Protein AF-A0A2D7HBZ1-F1 (afdb_monomer_lite)

Structure (mmCIF, N/CA/C/O backbone):
data_AF-A0A2D7HBZ1-F1
#
_entry.id   AF-A0A2D7HBZ1-F1
#
loop_
_atom_site.group_PDB
_atom_site.id
_atom_site.type_symbol
_atom_site.label_atom_id
_atom_site.label_alt_id
_atom_site.label_comp_id
_atom_site.label_asym_id
_atom_site.label_entity_id
_atom_site.label_seq_id
_atom_site.pdbx_PDB_ins_code
_atom_site.Cartn_x
_atom_site.Cartn_y
_atom_site.Cartn_z
_atom_site.occupancy
_atom_site.B_iso_or_equiv
_atom_site.auth_seq_id
_atom_site.auth_comp_id
_atom_site.auth_asym_id
_atom_site.auth_atom_id
_atom_site.pdbx_PDB_model_num
ATOM 1 N N . MET A 1 1 ? 2.570 6.530 -24.889 1.00 60.84 1 MET A N 1
ATOM 2 C CA . MET A 1 1 ? 2.732 5.939 -23.545 1.00 60.84 1 MET A CA 1
ATOM 3 C C . MET A 1 1 ? 3.989 5.100 -23.548 1.00 60.84 1 MET A C 1
ATOM 5 O O . MET A 1 1 ? 4.287 4.499 -24.576 1.00 60.84 1 MET A O 1
ATOM 9 N N . THR A 1 2 ? 4.760 5.113 -22.461 1.00 77.81 2 THR A N 1
ATOM 10 C CA . THR A 1 2 ? 5.917 4.216 -22.346 1.00 77.81 2 THR A CA 1
ATOM 11 C C . THR A 1 2 ? 5.429 2.810 -21.973 1.00 77.81 2 THR A C 1
ATOM 13 O O . THR A 1 2 ? 4.459 2.694 -21.223 1.00 77.81 2 THR A O 1
ATOM 16 N N . PRO A 1 3 ? 6.077 1.733 -22.452 1.00 76.00 3 PRO A N 1
ATOM 17 C CA . PRO A 1 3 ? 5.713 0.357 -22.082 1.00 76.00 3 PRO A CA 1
ATOM 18 C C . PRO A 1 3 ? 5.761 0.126 -20.565 1.00 76.00 3 PRO A C 1
ATOM 20 O O . PRO A 1 3 ? 4.992 -0.661 -20.023 1.00 76.00 3 PRO A O 1
ATOM 23 N N . LEU A 1 4 ? 6.615 0.882 -19.869 1.00 78.62 4 LEU A N 1
ATOM 24 C CA . LEU A 1 4 ? 6.662 0.925 -18.414 1.00 78.62 4 LEU A CA 1
ATOM 25 C C . LEU A 1 4 ? 5.310 1.330 -17.814 1.00 78.62 4 LEU A C 1
ATOM 27 O O . LEU A 1 4 ? 4.838 0.667 -16.899 1.00 78.62 4 LEU A O 1
ATOM 31 N N . GLN A 1 5 ? 4.653 2.372 -18.333 1.00 84.75 5 GLN A N 1
ATOM 32 C CA . GLN A 1 5 ? 3.350 2.821 -17.825 1.00 84.75 5 GLN A CA 1
ATOM 33 C C . GLN A 1 5 ? 2.251 1.778 -18.048 1.00 84.75 5 GLN A C 1
ATOM 35 O O . GLN A 1 5 ? 1.425 1.571 -17.163 1.00 84.75 5 GLN A O 1
ATOM 40 N N . GLU A 1 6 ? 2.258 1.101 -19.196 1.00 86.56 6 GLU A N 1
ATOM 41 C CA . GLU A 1 6 ? 1.248 0.093 -19.545 1.00 86.56 6 GLU A CA 1
ATOM 42 C C . GLU A 1 6 ? 1.254 -1.108 -18.590 1.00 86.56 6 GLU A C 1
ATOM 44 O O . GLU A 1 6 ? 0.203 -1.691 -18.340 1.00 86.56 6 GLU A O 1
ATOM 49 N N . ILE A 1 7 ? 2.410 -1.448 -18.012 1.00 86.44 7 ILE A N 1
ATOM 50 C CA . ILE A 1 7 ? 2.565 -2.575 -17.079 1.00 86.44 7 ILE A CA 1
ATOM 51 C C . ILE A 1 7 ? 2.506 -2.112 -15.619 1.00 86.44 7 ILE A C 1
ATOM 53 O O . ILE A 1 7 ? 1.896 -2.767 -14.766 1.00 86.44 7 ILE A O 1
ATOM 57 N N . PHE A 1 8 ? 3.117 -0.966 -15.322 1.00 87.56 8 PHE A N 1
ATOM 58 C CA . PHE A 1 8 ? 3.198 -0.426 -13.971 1.00 87.56 8 PHE A CA 1
ATOM 59 C C . PHE A 1 8 ? 1.827 -0.005 -13.441 1.00 87.56 8 PHE A C 1
ATOM 61 O O . PHE A 1 8 ? 1.461 -0.384 -12.330 1.00 87.56 8 PHE A O 1
ATOM 68 N N . ILE A 1 9 ? 1.048 0.742 -14.234 1.00 89.44 9 ILE A N 1
ATOM 69 C CA . ILE A 1 9 ? -0.256 1.275 -13.815 1.00 89.44 9 ILE A CA 1
ATOM 70 C C . ILE A 1 9 ? -1.215 0.160 -13.368 1.00 89.44 9 ILE A C 1
ATOM 72 O O . ILE A 1 9 ? -1.702 0.244 -12.241 1.00 89.44 9 ILE A O 1
ATOM 76 N N . PRO A 1 10 ? -1.487 -0.898 -14.159 1.00 91.56 10 PRO A N 1
ATOM 77 C CA . PRO A 1 10 ? -2.409 -1.945 -13.724 1.00 91.56 10 PRO A CA 1
ATOM 78 C C . PRO A 1 10 ? -1.886 -2.712 -12.504 1.00 91.56 10 PRO A C 1
ATOM 80 O O . PRO A 1 10 ? -2.663 -2.988 -11.591 1.00 91.56 10 PRO A O 1
ATOM 83 N N . SER A 1 11 ? -0.580 -2.990 -12.437 1.00 90.06 11 SER A N 1
ATOM 84 C CA . SER A 1 11 ? 0.038 -3.668 -11.287 1.00 90.06 11 SER A CA 1
ATOM 85 C C . SER A 1 11 ? -0.116 -2.852 -10.001 1.00 90.06 11 SER A C 1
ATOM 87 O O . SER A 1 11 ? -0.534 -3.378 -8.966 1.00 90.06 11 SER A O 1
ATOM 89 N N . PHE A 1 12 ? 0.143 -1.545 -10.083 1.00 89.50 12 PHE A N 1
ATOM 90 C CA . PHE A 1 12 ? -0.029 -0.619 -8.972 1.00 89.50 12 PHE A CA 1
ATOM 91 C C . PHE A 1 12 ? -1.501 -0.447 -8.587 1.00 89.50 12 PHE A C 1
ATOM 93 O O . PHE A 1 12 ? -1.821 -0.426 -7.402 1.00 89.50 12 PHE A O 1
ATOM 100 N N . CYS A 1 13 ? -2.421 -0.377 -9.552 1.00 92.44 13 CYS A N 1
ATOM 101 C CA . CYS A 1 13 ? -3.854 -0.286 -9.275 1.00 92.44 13 CYS A CA 1
ATOM 102 C C . CYS A 1 13 ? -4.374 -1.524 -8.535 1.00 92.44 13 CYS A C 1
ATOM 104 O O . CYS A 1 13 ? -5.095 -1.382 -7.548 1.00 92.44 13 CYS A O 1
ATOM 106 N N . VAL A 1 14 ? -3.994 -2.728 -8.972 1.00 93.81 14 VAL A N 1
ATOM 107 C CA . VAL A 1 14 ? -4.400 -3.979 -8.312 1.00 93.81 14 VAL A CA 1
ATOM 108 C C . VAL A 1 14 ? -3.793 -4.064 -6.912 1.00 93.81 14 VAL A C 1
ATOM 110 O O . VAL A 1 14 ? -4.516 -4.290 -5.941 1.00 93.81 14 VAL A O 1
ATOM 113 N N . GLY A 1 15 ? -2.487 -3.815 -6.785 1.00 92.88 15 GLY A N 1
ATOM 114 C CA . GLY A 1 15 ? -1.794 -3.819 -5.498 1.00 92.88 15 GLY A CA 1
ATOM 115 C C . GLY A 1 15 ? -2.331 -2.779 -4.517 1.00 92.88 15 GLY A C 1
ATOM 116 O O . GLY A 1 15 ? -2.588 -3.085 -3.352 1.00 92.88 15 GLY A O 1
ATOM 117 N N . GLY A 1 16 ? -2.581 -1.566 -5.008 1.00 92.69 16 GLY A N 1
ATOM 118 C CA . GLY A 1 16 ? -3.188 -0.473 -4.259 1.00 92.69 16 GLY A CA 1
ATOM 119 C C . GLY A 1 16 ? -4.607 -0.801 -3.803 1.00 92.69 16 GLY A C 1
ATOM 120 O O . GLY A 1 16 ? -4.951 -0.533 -2.656 1.00 92.69 16 GLY A O 1
ATOM 121 N N . LEU A 1 17 ? -5.422 -1.448 -4.638 1.00 95.12 17 LEU A N 1
ATOM 122 C CA . LEU A 1 17 ? -6.777 -1.849 -4.256 1.00 95.12 17 LEU A CA 1
ATOM 123 C C . LEU A 1 17 ? -6.756 -2.910 -3.148 1.00 95.12 17 LEU A C 1
ATOM 125 O O . LEU A 1 17 ? -7.460 -2.766 -2.148 1.00 95.12 17 LEU A O 1
ATOM 129 N N . VAL A 1 18 ? -5.902 -3.930 -3.271 1.00 94.56 18 VAL A N 1
ATOM 130 C CA . VAL A 1 18 ? -5.723 -4.959 -2.229 1.00 94.56 18 VAL A CA 1
ATOM 131 C C . VAL A 1 18 ? -5.220 -4.333 -0.924 1.00 94.56 18 VAL A C 1
ATOM 133 O O . VAL A 1 18 ? -5.770 -4.594 0.149 1.00 94.56 18 VAL A O 1
ATOM 136 N N . SER A 1 19 ? -4.218 -3.455 -1.015 1.00 94.38 19 SER A N 1
ATOM 137 C CA . SER A 1 19 ? -3.661 -2.720 0.123 1.00 94.38 19 SER A CA 1
ATOM 138 C C . SER A 1 19 ? -4.713 -1.845 0.816 1.00 94.38 19 SER A C 1
ATOM 140 O O . SER A 1 19 ? -4.821 -1.880 2.047 1.00 94.38 19 SER A O 1
ATOM 142 N N . ALA A 1 20 ? -5.537 -1.125 0.048 1.00 93.50 20 ALA A N 1
ATOM 143 C CA . ALA A 1 20 ? -6.608 -0.278 0.565 1.00 93.50 20 ALA A CA 1
ATOM 144 C C . ALA A 1 20 ? -7.670 -1.100 1.305 1.00 93.50 20 ALA A C 1
ATOM 146 O O . ALA A 1 20 ? -8.072 -0.730 2.408 1.00 93.50 20 ALA A O 1
ATOM 147 N N . VAL A 1 21 ? -8.085 -2.244 0.748 1.00 94.94 21 VAL A N 1
ATOM 148 C CA . VAL A 1 21 ? -9.045 -3.151 1.397 1.00 94.94 21 VAL A CA 1
ATOM 149 C C . VAL A 1 21 ? -8.484 -3.677 2.722 1.00 94.94 21 VAL A C 1
ATOM 151 O O . VAL A 1 21 ? -9.180 -3.631 3.738 1.00 94.94 21 VAL A O 1
ATOM 154 N N . MET A 1 22 ? -7.219 -4.107 2.752 1.00 92.12 22 MET A N 1
ATOM 155 C CA . MET A 1 22 ? -6.568 -4.564 3.987 1.00 92.12 22 MET A CA 1
ATOM 156 C C . MET A 1 22 ? -6.477 -3.463 5.051 1.00 92.12 22 MET A C 1
ATOM 158 O O . MET A 1 22 ? -6.857 -3.694 6.201 1.00 92.12 22 MET A O 1
ATOM 162 N N . ALA A 1 23 ? -6.029 -2.260 4.676 1.00 92.31 23 ALA A N 1
ATOM 163 C CA . ALA A 1 23 ? -5.943 -1.118 5.588 1.00 92.31 23 ALA A CA 1
ATOM 164 C C . ALA A 1 23 ? -7.324 -0.711 6.124 1.00 92.31 23 ALA A C 1
ATOM 166 O O . ALA A 1 23 ? -7.477 -0.402 7.309 1.00 92.31 23 ALA A O 1
ATOM 167 N N . PHE A 1 24 ? -8.345 -0.766 5.268 1.00 92.44 24 PHE A N 1
ATOM 168 C CA . PHE A 1 24 ? -9.716 -0.435 5.631 1.00 92.44 24 PHE A CA 1
ATOM 169 C C . PHE A 1 24 ? -10.320 -1.438 6.621 1.00 92.44 24 PHE A C 1
ATOM 171 O O . PHE A 1 24 ? -10.973 -1.038 7.586 1.00 92.44 24 PHE A O 1
ATOM 178 N N . ILE A 1 25 ? -10.086 -2.739 6.416 1.00 91.44 25 ILE A N 1
ATOM 179 C CA . ILE A 1 25 ? -10.488 -3.783 7.371 1.00 91.44 25 ILE A CA 1
ATOM 180 C C . ILE A 1 25 ? -9.744 -3.582 8.697 1.00 91.44 25 ILE A C 1
ATOM 182 O O . ILE A 1 25 ? -10.366 -3.623 9.762 1.00 91.44 25 ILE A O 1
ATOM 186 N N . GLY A 1 26 ? -8.443 -3.278 8.635 1.00 89.56 26 GLY A N 1
ATOM 187 C CA . GLY A 1 26 ? -7.599 -3.020 9.800 1.00 89.56 26 GLY A CA 1
ATOM 188 C C . GLY A 1 26 ? -8.160 -1.948 10.731 1.00 89.56 26 GLY A C 1
ATOM 189 O O . GLY A 1 26 ? -8.254 -2.184 11.933 1.00 89.56 26 GLY A O 1
ATOM 190 N N . GLY A 1 27 ? -8.616 -0.805 10.212 1.00 88.75 27 GLY A N 1
ATOM 191 C CA . GLY A 1 27 ? -9.158 0.255 11.075 1.00 88.75 27 GLY A CA 1
ATOM 192 C C . GLY A 1 27 ? -10.567 -0.015 11.617 1.00 88.75 27 GLY A C 1
ATOM 193 O O . GLY A 1 27 ? -11.064 0.738 12.463 1.00 88.75 27 GLY A O 1
ATOM 194 N N . ARG A 1 28 ? -11.224 -1.105 11.191 1.00 86.25 28 ARG A N 1
ATOM 195 C CA . ARG A 1 28 ? -12.511 -1.549 11.751 1.00 86.25 28 ARG A CA 1
ATOM 196 C C . ARG A 1 28 ? -12.368 -2.537 12.901 1.00 86.25 28 ARG A C 1
ATOM 198 O O . ARG A 1 28 ? -13.261 -2.550 13.757 1.00 86.25 28 ARG A O 1
ATOM 205 N N . LEU A 1 29 ? -11.274 -3.292 12.972 1.00 87.88 29 LEU A N 1
ATOM 206 C CA . LEU A 1 29 ? -11.045 -4.263 14.043 1.00 87.88 29 LEU A CA 1
ATOM 207 C C . LEU A 1 29 ? -10.976 -3.599 15.433 1.00 87.88 29 LEU A C 1
ATOM 209 O O . LEU A 1 29 ? -10.732 -2.396 15.571 1.00 87.88 29 LEU A O 1
ATOM 213 N N . SER A 1 30 ? -11.304 -4.380 16.465 1.00 81.25 30 SER A N 1
ATOM 214 C CA . SER A 1 30 ? -11.130 -4.012 17.876 1.00 81.25 30 SER A CA 1
ATOM 215 C C . SER A 1 30 ? -9.747 -4.472 18.352 1.00 81.25 30 SER A C 1
ATOM 217 O O . SER A 1 30 ? -9.235 -5.482 17.870 1.00 81.25 30 SER A O 1
ATOM 219 N N . GLY A 1 31 ? -9.132 -3.729 19.272 1.00 86.62 31 GLY A N 1
ATOM 220 C CA . GLY A 1 31 ? -7.769 -3.979 19.757 1.00 86.62 31 GLY A CA 1
ATOM 221 C C . GLY A 1 31 ? -6.670 -3.235 18.986 1.00 86.62 31 GLY A C 1
ATOM 222 O O . GLY A 1 31 ? -6.945 -2.499 18.045 1.00 86.62 31 GLY A O 1
ATOM 223 N N . ILE A 1 32 ? -5.415 -3.398 19.423 1.00 85.75 32 ILE A N 1
ATOM 224 C CA . ILE A 1 32 ? -4.236 -2.709 18.853 1.00 85.75 32 ILE A CA 1
ATOM 225 C C . ILE A 1 32 ? -3.444 -3.639 17.923 1.00 85.75 32 ILE A C 1
ATOM 227 O O . ILE A 1 32 ? -3.041 -3.232 16.836 1.00 85.75 32 ILE A O 1
ATOM 231 N N . THR A 1 33 ? -3.266 -4.905 18.311 1.00 90.94 33 THR A N 1
ATOM 232 C CA . THR A 1 33 ? -2.390 -5.858 17.611 1.00 90.94 33 THR A CA 1
ATOM 233 C C . THR A 1 33 ? -2.876 -6.200 16.200 1.00 90.94 33 THR A C 1
ATOM 235 O O . THR A 1 33 ? -2.095 -6.151 15.255 1.00 90.94 33 THR A O 1
ATOM 238 N N . GLY A 1 34 ? -4.167 -6.504 16.029 1.00 90.62 34 GLY A N 1
ATOM 239 C CA . GLY A 1 34 ? -4.745 -6.853 14.723 1.00 90.62 34 GLY A CA 1
ATOM 240 C C . GLY A 1 34 ? -4.645 -5.721 13.688 1.00 90.62 34 GLY A C 1
ATOM 241 O O . GLY A 1 34 ? -4.098 -5.943 12.606 1.00 90.62 34 GLY A O 1
ATOM 242 N N . PRO A 1 35 ? -5.108 -4.498 14.014 1.00 90.75 35 PRO A N 1
ATOM 243 C CA . PRO A 1 35 ? -4.945 -3.324 13.157 1.00 90.75 35 PRO A CA 1
ATOM 244 C C . PRO A 1 35 ? -3.492 -3.046 12.762 1.00 90.75 35 PRO A C 1
ATOM 246 O O . PRO A 1 35 ? -3.229 -2.730 11.605 1.00 90.75 35 PRO A O 1
ATOM 249 N N . LEU A 1 36 ? -2.551 -3.200 13.700 1.00 92.06 36 LEU A N 1
ATOM 250 C CA . LEU A 1 36 ? -1.133 -2.934 13.465 1.00 92.06 36 LEU A CA 1
ATOM 251 C C . LEU A 1 36 ? -0.510 -3.939 12.484 1.00 92.06 36 LEU A C 1
ATOM 253 O O . LEU A 1 36 ? 0.191 -3.533 11.559 1.00 92.06 36 LEU A O 1
ATOM 257 N N . ILE A 1 37 ? -0.825 -5.232 12.626 1.00 94.31 37 ILE A N 1
ATOM 258 C CA . ILE A 1 37 ? -0.376 -6.274 11.688 1.00 94.31 37 ILE A CA 1
ATOM 259 C C . ILE A 1 37 ? -0.947 -6.019 10.289 1.00 94.31 37 ILE A C 1
ATOM 261 O O . ILE A 1 37 ? -0.214 -6.085 9.305 1.00 94.31 37 ILE A O 1
ATOM 265 N N . LEU A 1 38 ? -2.238 -5.687 10.184 1.00 92.19 38 LEU A N 1
ATOM 266 C CA . LEU A 1 38 ? -2.872 -5.398 8.893 1.00 92.19 38 LEU A CA 1
ATOM 267 C C . LEU A 1 38 ? -2.304 -4.146 8.223 1.00 92.19 38 LEU A C 1
ATOM 269 O O . LEU A 1 38 ? -2.166 -4.131 7.003 1.00 92.19 38 LEU A O 1
ATOM 273 N N . LEU A 1 39 ? -1.950 -3.119 8.996 1.00 92.62 39 LEU A N 1
ATOM 274 C CA . LEU A 1 39 ? -1.325 -1.903 8.476 1.00 92.62 39 LEU A CA 1
ATOM 275 C C . LEU A 1 39 ? 0.078 -2.194 7.930 1.00 92.62 39 LEU A C 1
ATOM 277 O O . LEU A 1 39 ? 0.418 -1.744 6.833 1.00 92.62 39 LEU A O 1
ATOM 281 N N . PHE A 1 40 ? 0.861 -3.005 8.645 1.00 93.75 40 PHE A N 1
ATOM 282 C CA . PHE A 1 40 ? 2.176 -3.442 8.180 1.00 93.75 40 PHE A CA 1
ATOM 283 C C . PHE A 1 40 ? 2.072 -4.299 6.910 1.00 93.75 40 PHE A C 1
ATOM 285 O O . PHE A 1 40 ? 2.744 -4.017 5.920 1.00 93.75 40 PHE A O 1
ATOM 292 N N . MET A 1 41 ? 1.165 -5.280 6.891 1.00 93.88 41 MET A N 1
ATOM 293 C CA . MET A 1 41 ? 0.911 -6.120 5.713 1.00 93.88 41 MET A CA 1
ATOM 294 C C . MET A 1 41 ? 0.418 -5.301 4.515 1.00 93.88 41 MET A C 1
ATOM 296 O O . MET A 1 41 ? 0.891 -5.494 3.401 1.00 93.88 41 MET A O 1
ATOM 300 N N . SER A 1 42 ? -0.484 -4.344 4.736 1.00 93.31 42 SER A N 1
ATOM 301 C CA . SER A 1 42 ? -0.985 -3.436 3.698 1.00 93.31 42 SER A CA 1
ATOM 302 C C . SER A 1 42 ? 0.134 -2.574 3.100 1.00 93.31 42 SER A C 1
ATOM 304 O O . SER A 1 42 ? 0.210 -2.432 1.875 1.00 93.31 42 SER A O 1
ATOM 306 N N . THR A 1 43 ? 1.027 -2.055 3.949 1.00 93.50 43 THR A N 1
ATOM 307 C CA . THR A 1 43 ? 2.214 -1.293 3.530 1.00 93.50 43 THR A CA 1
ATOM 308 C C . THR A 1 43 ? 3.156 -2.169 2.710 1.00 93.50 43 THR A C 1
ATOM 310 O O . THR A 1 43 ? 3.616 -1.753 1.649 1.00 93.50 43 THR A O 1
ATOM 313 N N . PHE A 1 44 ? 3.390 -3.403 3.161 1.00 93.69 44 PHE A N 1
ATOM 314 C CA . PHE A 1 44 ? 4.249 -4.367 2.482 1.00 93.69 44 PHE A CA 1
ATOM 315 C C . PHE A 1 44 ? 3.698 -4.778 1.111 1.00 93.69 44 PHE A C 1
ATOM 317 O O . PHE A 1 44 ? 4.440 -4.784 0.137 1.00 93.69 44 PHE A O 1
ATOM 324 N N . VAL A 1 45 ? 2.393 -5.049 1.000 1.00 93.62 45 VAL A N 1
ATOM 325 C CA . VAL A 1 45 ? 1.734 -5.366 -0.281 1.00 93.62 45 VAL A CA 1
ATOM 326 C C . VAL A 1 45 ? 1.822 -4.188 -1.253 1.00 93.62 45 VAL A C 1
ATOM 328 O O . VAL A 1 45 ? 2.130 -4.382 -2.430 1.00 93.62 45 VAL A O 1
ATOM 331 N N . CYS A 1 46 ? 1.589 -2.961 -0.775 1.00 92.25 46 CYS A N 1
ATOM 332 C CA . CYS A 1 46 ? 1.705 -1.764 -1.609 1.00 92.25 46 CYS A CA 1
ATOM 333 C C . CYS A 1 46 ? 3.148 -1.552 -2.084 1.00 92.25 46 CYS A C 1
ATOM 335 O O . CYS A 1 46 ? 3.374 -1.331 -3.268 1.00 92.25 46 CYS A O 1
ATOM 337 N N . TRP A 1 47 ? 4.125 -1.699 -1.189 1.00 93.38 47 TRP A N 1
ATOM 338 C CA . TRP A 1 47 ? 5.546 -1.617 -1.525 1.00 93.38 47 TRP A CA 1
ATOM 339 C C . TRP A 1 47 ? 5.967 -2.686 -2.542 1.00 93.38 47 TRP A C 1
ATOM 341 O O . TRP A 1 47 ? 6.582 -2.363 -3.555 1.00 93.38 47 TRP A O 1
ATOM 351 N N . LEU A 1 48 ? 5.586 -3.945 -2.313 1.00 91.62 48 LEU A N 1
ATOM 352 C CA . LEU A 1 48 ? 5.966 -5.081 -3.153 1.00 91.62 48 LEU A CA 1
ATOM 353 C C . LEU A 1 48 ? 5.371 -4.971 -4.561 1.00 91.62 48 LEU A C 1
ATOM 355 O O . LEU A 1 48 ? 6.039 -5.279 -5.540 1.00 91.62 48 LEU A O 1
ATOM 359 N N . THR A 1 49 ? 4.138 -4.481 -4.680 1.00 92.00 49 THR A N 1
ATOM 360 C CA . THR A 1 49 ? 3.497 -4.243 -5.985 1.00 92.00 49 THR A CA 1
ATOM 361 C C . THR A 1 49 ? 4.098 -3.045 -6.722 1.00 92.00 49 THR A C 1
ATOM 363 O O . THR A 1 49 ? 4.248 -3.109 -7.941 1.00 92.00 49 THR A O 1
ATOM 366 N N . LEU A 1 50 ? 4.519 -1.997 -6.002 1.00 89.88 50 LEU A N 1
ATOM 367 C CA . LEU A 1 50 ? 5.306 -0.882 -6.546 1.00 89.88 50 LEU A CA 1
ATOM 368 C C . LEU A 1 50 ? 6.643 -1.372 -7.113 1.00 89.88 50 LEU A C 1
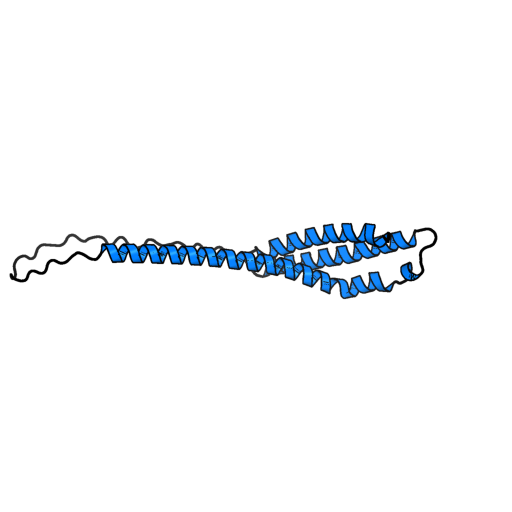ATOM 370 O O . LEU A 1 50 ? 6.992 -1.047 -8.246 1.00 89.88 50 LEU A O 1
ATOM 374 N N . PHE A 1 51 ? 7.363 -2.176 -6.328 1.00 90.19 51 PHE A N 1
ATOM 375 C CA . PHE A 1 51 ? 8.662 -2.723 -6.700 1.00 90.19 51 PHE A CA 1
ATOM 376 C C . PHE A 1 51 ? 8.552 -3.674 -7.896 1.00 90.19 51 PHE A C 1
ATOM 378 O O . PHE A 1 51 ? 9.205 -3.452 -8.910 1.00 90.19 51 PHE A O 1
ATOM 385 N N . LEU A 1 52 ? 7.666 -4.674 -7.832 1.00 90.06 52 LEU A N 1
ATOM 386 C CA . LEU A 1 52 ? 7.473 -5.631 -8.926 1.00 90.06 52 LEU A CA 1
ATOM 387 C C . LEU A 1 52 ? 6.946 -4.966 -10.200 1.00 90.06 52 LEU A C 1
ATOM 389 O O . LEU A 1 52 ? 7.370 -5.325 -11.294 1.00 90.06 52 LEU A O 1
ATOM 393 N N . GLY A 1 53 ? 6.039 -3.993 -10.079 1.00 89.12 53 GLY A N 1
ATOM 394 C CA . GLY A 1 53 ? 5.529 -3.257 -11.235 1.00 89.12 53 GLY A CA 1
ATOM 395 C C . GLY A 1 53 ? 6.632 -2.487 -11.961 1.00 89.12 53 GLY A C 1
ATOM 396 O O . GLY A 1 53 ? 6.633 -2.437 -13.191 1.00 89.12 53 GLY A O 1
ATOM 397 N N . LEU A 1 54 ? 7.579 -1.912 -11.212 1.00 88.06 54 LEU A N 1
ATOM 398 C CA . LEU A 1 54 ? 8.747 -1.248 -11.786 1.00 88.06 54 LEU A CA 1
ATOM 399 C C . LEU A 1 54 ? 9.718 -2.262 -12.381 1.00 88.06 54 LEU A C 1
ATOM 401 O O . LEU A 1 54 ? 10.080 -2.106 -13.538 1.00 88.06 54 LEU A O 1
ATOM 405 N N . GLU A 1 55 ? 10.071 -3.318 -11.654 1.00 88.69 55 GLU A N 1
ATOM 406 C CA . GLU A 1 55 ? 11.022 -4.333 -12.119 1.00 88.69 55 GLU A CA 1
ATOM 407 C C . GLU A 1 55 ? 10.567 -4.991 -13.431 1.00 88.69 55 GLU A C 1
ATOM 409 O O . GLU A 1 55 ? 11.301 -5.024 -14.420 1.00 88.69 55 GLU A O 1
ATOM 414 N N . VAL A 1 56 ? 9.307 -5.440 -13.490 1.00 88.88 56 VAL A N 1
ATOM 415 C CA . VAL A 1 56 ? 8.728 -6.031 -14.707 1.00 88.88 56 VAL A CA 1
ATOM 416 C C . VAL A 1 56 ? 8.619 -4.983 -15.818 1.00 88.88 56 VAL A C 1
ATOM 418 O O . VAL A 1 56 ? 8.917 -5.279 -16.977 1.00 88.88 56 VAL A O 1
ATOM 421 N N . GLY A 1 57 ? 8.230 -3.749 -15.480 1.00 86.88 57 GLY A N 1
ATOM 422 C CA . GLY A 1 57 ? 8.163 -2.642 -16.433 1.00 86.88 57 GLY A CA 1
ATOM 423 C C . GLY A 1 57 ? 9.520 -2.327 -17.069 1.00 86.88 57 GLY A C 1
ATOM 424 O O . GLY A 1 57 ? 9.590 -2.142 -18.283 1.00 86.88 57 GLY A O 1
ATOM 425 N N . TYR A 1 58 ? 10.593 -2.325 -16.277 1.00 85.19 58 TYR A N 1
ATOM 426 C CA . TYR A 1 58 ? 11.968 -2.111 -16.732 1.00 85.19 58 TYR A CA 1
ATOM 427 C C . TYR A 1 58 ? 12.478 -3.275 -17.583 1.00 85.19 58 TYR A C 1
ATOM 429 O O . TYR A 1 58 ? 12.986 -3.040 -18.679 1.00 85.19 58 TYR A O 1
ATOM 437 N N . HIS A 1 59 ? 12.249 -4.522 -17.164 1.00 86.69 59 HIS A N 1
ATOM 438 C CA . HIS A 1 59 ? 12.603 -5.699 -17.964 1.00 86.69 59 HIS A CA 1
ATOM 439 C C . HIS A 1 59 ? 11.940 -5.694 -19.350 1.00 86.69 59 HIS A C 1
ATOM 441 O O . HIS A 1 59 ? 12.585 -5.960 -20.370 1.00 86.69 59 HIS A O 1
ATOM 447 N N . VAL A 1 60 ? 10.650 -5.353 -19.420 1.00 87.00 60 VAL A N 1
ATOM 448 C CA . VAL A 1 60 ? 9.949 -5.242 -20.708 1.00 87.00 60 VAL A CA 1
ATOM 449 C C . VAL A 1 60 ? 10.451 -4.042 -21.513 1.00 87.00 60 VAL A C 1
ATOM 451 O O . VAL A 1 60 ? 10.537 -4.110 -22.740 1.00 87.00 60 VAL A O 1
ATOM 454 N N . TRP A 1 61 ? 10.836 -2.952 -20.853 1.00 85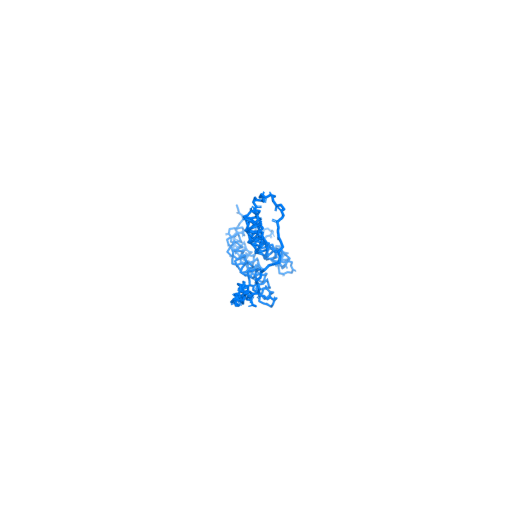.69 61 TRP A N 1
ATOM 455 C CA . TRP A 1 61 ? 11.410 -1.796 -21.533 1.00 85.69 61 TRP A CA 1
ATOM 456 C C . TRP A 1 61 ? 12.785 -2.102 -22.154 1.00 85.69 61 TRP A C 1
ATOM 458 O O . TRP A 1 61 ? 13.035 -1.679 -23.283 1.00 85.69 61 TRP A O 1
ATOM 468 N N . HIS A 1 62 ? 13.630 -2.902 -21.490 1.00 83.56 62 HIS A N 1
ATOM 469 C CA . HIS A 1 62 ? 14.932 -3.360 -22.009 1.00 83.56 62 HIS A CA 1
ATOM 470 C C . HIS A 1 62 ? 14.830 -4.328 -23.185 1.00 83.56 62 HIS A C 1
ATOM 472 O O . HIS A 1 62 ? 15.674 -4.306 -24.073 1.00 83.56 62 HIS A O 1
ATOM 478 N N . SER A 1 63 ? 13.806 -5.181 -23.201 1.00 85.75 63 SER A N 1
ATOM 479 C CA . SER A 1 63 ? 13.619 -6.192 -24.257 1.00 85.75 63 SER A CA 1
ATOM 480 C C . SER A 1 63 ? 13.111 -5.624 -25.589 1.00 85.75 63 SER A C 1
ATOM 482 O O . SER A 1 63 ? 12.982 -6.360 -26.569 1.00 85.75 63 SER A O 1
ATOM 484 N N . ARG A 1 64 ? 12.829 -4.316 -25.661 1.00 82.44 64 ARG A N 1
ATOM 485 C CA . ARG A 1 64 ? 12.403 -3.661 -26.899 1.00 82.44 64 ARG A CA 1
ATOM 486 C C . ARG A 1 64 ? 13.577 -3.475 -27.871 1.00 82.44 64 ARG A C 1
ATOM 488 O O . ARG A 1 64 ? 14.674 -3.129 -27.441 1.00 82.44 64 ARG A O 1
ATOM 495 N N . PRO A 1 65 ? 13.354 -3.615 -29.190 1.00 81.06 65 PRO A N 1
ATOM 496 C CA . PRO A 1 65 ? 14.354 -3.245 -30.184 1.00 81.06 65 PRO A CA 1
ATOM 497 C C . PRO A 1 65 ? 14.573 -1.724 -30.148 1.00 81.06 65 PRO A C 1
ATOM 499 O O . PRO A 1 65 ? 13.618 -0.962 -30.284 1.00 81.06 65 PRO A O 1
ATOM 502 N N . ASN A 1 66 ? 15.828 -1.301 -29.966 1.00 84.38 66 ASN A N 1
ATOM 503 C CA . ASN A 1 66 ? 16.264 0.090 -29.753 1.00 84.38 66 ASN A CA 1
ATOM 504 C C . ASN A 1 66 ? 15.704 0.741 -28.467 1.00 84.38 66 ASN A C 1
ATOM 506 O O . ASN A 1 66 ? 14.923 1.695 -28.550 1.00 84.38 66 ASN A O 1
ATOM 510 N N . PRO A 1 67 ? 16.087 0.254 -27.270 1.00 81.88 67 PRO A N 1
ATOM 511 C CA . PRO A 1 67 ? 15.695 0.893 -26.022 1.00 81.88 67 PRO A CA 1
ATOM 512 C C . PRO A 1 67 ? 16.381 2.266 -25.897 1.00 81.88 67 PRO A C 1
ATOM 514 O O . PRO A 1 67 ? 17.560 2.404 -26.235 1.00 81.88 67 PRO A O 1
ATOM 517 N N . PRO A 1 68 ? 15.663 3.297 -25.428 1.00 81.31 68 PRO A N 1
ATOM 518 C CA . PRO A 1 68 ? 16.246 4.614 -25.223 1.00 81.31 68 PRO A CA 1
ATOM 519 C C . PRO A 1 68 ? 17.196 4.584 -24.005 1.00 81.31 68 PRO A C 1
ATOM 521 O O . PRO A 1 68 ? 17.061 3.709 -23.143 1.00 81.31 68 PRO A O 1
ATOM 524 N N . PRO A 1 69 ? 18.178 5.498 -23.911 1.00 81.25 69 PRO A N 1
ATOM 525 C CA . PRO A 1 69 ? 19.225 5.438 -22.888 1.00 81.25 69 PRO A CA 1
ATOM 526 C C . PRO A 1 69 ? 18.685 5.520 -21.452 1.00 81.25 69 PRO A C 1
ATOM 528 O O . PRO A 1 69 ? 19.303 4.971 -20.542 1.00 81.25 69 PRO A O 1
ATOM 531 N N . GLU A 1 70 ? 17.514 6.129 -21.233 1.00 77.00 70 GLU A N 1
ATOM 532 C CA . GLU A 1 70 ? 16.874 6.194 -19.912 1.00 77.00 70 GLU A CA 1
ATOM 533 C C . GLU A 1 70 ? 16.435 4.818 -19.398 1.00 77.00 70 GLU A C 1
ATOM 535 O O . GLU A 1 70 ? 16.295 4.634 -18.188 1.00 77.00 70 GLU A O 1
ATOM 540 N N . ALA A 1 71 ? 16.248 3.840 -20.290 1.00 73.69 71 ALA A N 1
ATOM 541 C CA . ALA A 1 71 ? 15.905 2.482 -19.895 1.00 73.69 71 ALA A CA 1
ATOM 542 C C . ALA A 1 71 ? 17.039 1.846 -19.074 1.00 73.69 71 ALA A C 1
ATOM 544 O O . ALA A 1 71 ? 16.755 1.106 -18.142 1.00 73.69 71 ALA A O 1
ATOM 545 N N . PHE A 1 72 ? 18.304 2.189 -19.339 1.00 73.94 72 PHE A N 1
ATOM 546 C CA . PHE A 1 72 ? 19.480 1.696 -18.601 1.00 73.94 72 PHE A CA 1
ATOM 547 C C . PHE A 1 72 ? 19.791 2.496 -17.326 1.00 73.94 72 PHE A C 1
ATOM 549 O O . PHE A 1 72 ? 20.832 2.302 -16.701 1.00 73.94 72 PHE A O 1
ATOM 556 N N . SER A 1 73 ? 18.919 3.429 -16.937 1.00 75.38 73 SER A N 1
ATOM 557 C CA . SER A 1 73 ? 19.058 4.143 -15.672 1.00 75.38 73 SER A CA 1
ATOM 558 C C . SER A 1 73 ? 18.511 3.285 -14.524 1.00 75.38 73 SER A C 1
ATOM 560 O O . SER A 1 73 ? 17.317 3.318 -14.224 1.00 75.38 73 SER A O 1
ATOM 562 N N . ASP A 1 74 ? 19.395 2.553 -13.839 1.00 66.44 74 ASP A N 1
ATOM 563 C CA . ASP A 1 74 ? 19.063 1.659 -12.707 1.00 66.44 74 ASP A CA 1
ATOM 564 C C . ASP A 1 74 ? 18.548 2.387 -11.446 1.00 66.44 74 ASP A C 1
ATOM 566 O O . ASP A 1 74 ? 18.207 1.780 -10.427 1.00 66.44 74 ASP A O 1
ATOM 570 N N . THR A 1 75 ? 18.472 3.717 -11.487 1.00 72.81 75 THR A N 1
ATOM 571 C CA . THR A 1 75 ? 18.107 4.554 -10.340 1.00 72.81 75 THR A CA 1
ATOM 572 C C . THR A 1 75 ? 16.667 4.336 -9.864 1.00 72.81 75 THR A C 1
ATOM 574 O O . THR A 1 75 ? 16.374 4.526 -8.684 1.00 72.81 75 THR A O 1
ATOM 577 N N .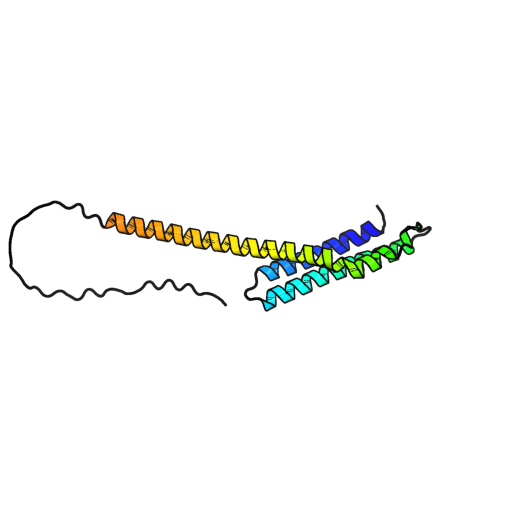 ALA A 1 76 ? 15.755 3.936 -10.752 1.00 72.31 76 ALA A N 1
ATOM 578 C CA . ALA A 1 76 ? 14.332 3.825 -10.435 1.00 72.31 76 ALA A CA 1
ATOM 579 C C . ALA A 1 76 ? 13.939 2.556 -9.648 1.00 72.31 76 ALA A C 1
ATOM 581 O O . ALA A 1 76 ? 13.310 2.717 -8.599 1.00 72.31 76 ALA A O 1
ATOM 582 N N . PRO A 1 77 ? 14.294 1.318 -10.061 1.00 74.62 77 PRO A N 1
ATOM 583 C CA . PRO A 1 77 ? 13.970 0.121 -9.276 1.00 74.62 77 PRO A CA 1
ATOM 584 C C . PRO A 1 77 ? 14.699 0.114 -7.926 1.00 74.62 77 PRO A C 1
ATOM 586 O O . PRO A 1 77 ? 14.096 -0.194 -6.896 1.00 74.62 77 PRO A O 1
ATOM 589 N N . MET A 1 78 ? 15.955 0.571 -7.891 1.00 78.06 78 MET A N 1
ATOM 590 C CA . MET A 1 78 ? 16.714 0.703 -6.645 1.00 78.06 78 MET A CA 1
ATOM 591 C C . MET A 1 78 ? 16.133 1.796 -5.734 1.00 78.06 78 MET A C 1
ATOM 593 O O . MET A 1 78 ? 15.994 1.597 -4.526 1.00 78.06 78 MET A O 1
ATOM 597 N N . GLY A 1 79 ? 15.690 2.920 -6.307 1.00 77.56 79 GLY A N 1
ATOM 598 C CA . GLY A 1 79 ? 14.960 3.956 -5.578 1.00 77.56 79 GLY A CA 1
ATOM 599 C C . GLY A 1 79 ? 13.632 3.453 -5.005 1.00 77.56 79 GLY A C 1
ATOM 600 O O . GLY A 1 79 ? 13.310 3.744 -3.856 1.00 77.56 79 GLY A O 1
ATOM 601 N N . ALA A 1 80 ? 12.877 2.646 -5.747 1.00 79.31 80 ALA A N 1
ATOM 602 C CA . ALA A 1 80 ? 11.629 2.059 -5.261 1.00 79.31 80 ALA A CA 1
ATOM 603 C C . ALA A 1 80 ? 11.848 1.003 -4.171 1.00 79.31 80 ALA A C 1
ATOM 605 O O . ALA A 1 80 ? 11.064 0.936 -3.222 1.00 79.31 80 ALA A O 1
ATOM 606 N N . LEU A 1 81 ? 12.936 0.235 -4.244 1.00 82.06 81 LEU A N 1
ATOM 607 C CA . LEU A 1 81 ? 13.325 -0.692 -3.185 1.00 82.06 81 LEU A CA 1
ATOM 608 C C . LEU A 1 81 ? 13.558 0.061 -1.863 1.00 82.06 81 LEU A C 1
ATOM 610 O O . LEU A 1 81 ? 12.956 -0.280 -0.845 1.00 82.06 81 LEU A O 1
ATOM 614 N N . PHE A 1 82 ? 14.371 1.125 -1.896 1.00 81.56 82 PHE A N 1
ATOM 615 C CA . PHE A 1 82 ? 14.781 1.862 -0.697 1.00 81.56 82 PHE A CA 1
ATOM 616 C C . PHE A 1 82 ? 13.824 2.954 -0.240 1.00 81.56 82 PHE A C 1
ATOM 618 O O . PHE A 1 82 ? 13.870 3.301 0.932 1.00 81.56 82 PHE A O 1
ATOM 625 N N . ALA A 1 83 ? 12.995 3.525 -1.111 1.00 86.00 83 ALA A N 1
ATOM 626 C CA . ALA A 1 83 ? 12.106 4.642 -0.779 1.00 86.00 83 ALA A CA 1
ATOM 627 C C . ALA A 1 83 ? 10.623 4.322 -1.001 1.00 86.00 83 ALA A C 1
ATOM 629 O O . ALA A 1 83 ? 9.776 5.064 -0.514 1.00 86.00 83 ALA A O 1
ATOM 630 N N . GLY A 1 84 ? 10.276 3.214 -1.667 1.00 82.12 84 GLY A N 1
ATOM 631 C CA . GLY A 1 84 ? 8.886 2.851 -1.984 1.00 82.12 84 GLY A CA 1
ATOM 632 C C . GLY A 1 84 ? 8.017 2.515 -0.766 1.00 82.12 84 GLY A C 1
ATOM 633 O O . GLY A 1 84 ? 6.790 2.530 -0.853 1.00 82.12 84 GLY A O 1
ATOM 634 N N . TRP A 1 85 ? 8.624 2.246 0.391 1.00 86.88 85 TRP A N 1
ATOM 635 C CA . TRP A 1 85 ? 7.912 2.056 1.658 1.00 86.88 85 TRP A CA 1
ATOM 636 C C . TRP A 1 85 ? 7.283 3.359 2.163 1.00 86.88 85 TRP A C 1
ATOM 638 O O . TRP A 1 85 ? 6.262 3.306 2.841 1.00 86.88 85 TRP A O 1
ATOM 648 N N . ILE A 1 86 ? 7.832 4.523 1.790 1.00 89.38 86 ILE A N 1
ATOM 649 C CA . ILE A 1 86 ? 7.270 5.837 2.127 1.00 89.38 86 ILE A CA 1
ATOM 650 C C . ILE A 1 86 ? 5.888 6.014 1.472 1.00 89.38 86 ILE A C 1
ATOM 652 O O . ILE A 1 86 ? 4.911 6.151 2.211 1.00 89.38 86 ILE A O 1
ATOM 656 N N . PRO A 1 87 ? 5.736 5.967 0.129 1.00 87.19 87 PRO A N 1
ATOM 657 C CA . PRO A 1 87 ? 4.423 6.075 -0.497 1.00 87.19 87 PRO A CA 1
ATOM 658 C C . PRO A 1 87 ? 3.494 4.921 -0.099 1.00 87.19 87 PRO A C 1
ATOM 660 O O . PRO A 1 87 ? 2.311 5.170 0.126 1.00 87.19 87 PRO A O 1
ATOM 663 N N . GLY A 1 88 ? 4.011 3.696 0.077 1.00 87.56 88 GLY A N 1
ATOM 664 C CA . GLY A 1 88 ? 3.209 2.567 0.561 1.00 87.56 88 GLY A CA 1
ATOM 665 C C . GLY A 1 88 ? 2.646 2.789 1.969 1.00 87.56 88 GLY A C 1
ATOM 666 O O . GLY A 1 88 ? 1.466 2.538 2.217 1.00 87.56 88 GLY A O 1
ATOM 667 N N . GLY A 1 89 ? 3.460 3.327 2.877 1.00 89.88 89 GLY A N 1
ATOM 668 C CA . GLY A 1 89 ? 3.066 3.634 4.248 1.00 89.88 89 GLY A CA 1
ATOM 669 C C . GLY A 1 89 ? 2.075 4.792 4.317 1.00 89.88 89 GLY A C 1
ATOM 670 O O . GLY A 1 89 ? 1.058 4.683 4.999 1.00 89.88 89 GLY A O 1
ATOM 671 N N . PHE A 1 90 ? 2.307 5.876 3.567 1.00 92.19 90 PHE A N 1
ATOM 672 C CA . PHE A 1 90 ? 1.350 6.985 3.475 1.00 92.19 90 PHE A CA 1
ATOM 673 C C . PHE A 1 90 ? -0.004 6.522 2.937 1.00 92.19 90 PHE A C 1
ATOM 675 O O . PHE A 1 90 ? -1.041 6.885 3.494 1.00 92.19 90 PHE A O 1
ATOM 682 N N . PHE A 1 91 ? -0.000 5.689 1.897 1.00 90.75 91 PHE A N 1
ATOM 683 C CA . PHE A 1 91 ? -1.219 5.150 1.308 1.00 90.75 91 PHE A CA 1
ATOM 684 C C . PHE A 1 91 ? -1.986 4.253 2.292 1.00 90.75 91 PHE A C 1
ATOM 686 O O . PHE A 1 91 ? -3.186 4.449 2.499 1.00 90.75 91 PHE A O 1
ATOM 693 N N . ALA A 1 92 ? -1.301 3.323 2.963 1.00 91.69 92 ALA A N 1
ATOM 694 C CA . ALA A 1 92 ? -1.915 2.455 3.967 1.00 91.69 92 ALA A CA 1
ATOM 695 C C . ALA A 1 92 ? -2.465 3.257 5.163 1.00 91.69 92 ALA A C 1
ATOM 697 O O . ALA A 1 92 ? -3.611 3.059 5.573 1.00 91.69 92 ALA A O 1
ATOM 698 N N . CYS A 1 93 ? -1.689 4.212 5.687 1.00 92.38 93 CYS A N 1
ATOM 699 C CA . CYS A 1 93 ? -2.098 5.087 6.787 1.00 92.38 93 CYS A CA 1
ATOM 700 C C . CYS A 1 93 ? -3.294 5.970 6.423 1.00 92.38 93 CYS A C 1
ATOM 702 O O . CYS A 1 93 ? -4.166 6.180 7.267 1.00 92.38 93 CYS A O 1
ATOM 704 N N . PHE A 1 94 ? -3.364 6.464 5.184 1.00 93.75 94 PHE A N 1
ATOM 705 C CA . PHE A 1 94 ? -4.499 7.246 4.701 1.00 93.75 94 PHE A CA 1
ATOM 706 C C . PHE A 1 94 ? -5.796 6.431 4.781 1.00 93.75 94 PHE A C 1
ATOM 708 O O . PHE A 1 94 ? -6.730 6.836 5.473 1.00 93.75 94 PHE A O 1
ATOM 715 N N . TRP A 1 95 ? -5.832 5.239 4.176 1.00 92.62 95 TRP A N 1
ATOM 716 C CA . TRP A 1 95 ? -7.024 4.379 4.191 1.00 92.62 95 TRP A CA 1
ATOM 717 C C . TRP A 1 95 ? -7.386 3.877 5.584 1.00 92.62 95 TRP A C 1
ATOM 719 O O . TRP A 1 95 ? -8.565 3.843 5.959 1.00 92.62 95 TRP A O 1
ATOM 729 N N . PHE A 1 96 ? -6.373 3.536 6.378 1.00 92.25 96 PHE A N 1
ATOM 730 C CA . PHE A 1 96 ? -6.555 3.177 7.774 1.00 92.25 96 PHE A CA 1
ATOM 731 C C . PHE A 1 96 ? -7.193 4.330 8.560 1.00 92.25 96 PHE A C 1
ATOM 733 O O . PHE A 1 96 ? -8.231 4.146 9.201 1.00 92.25 96 PHE A O 1
ATOM 740 N N . GLY A 1 97 ? -6.636 5.538 8.448 1.00 90.94 97 GLY A N 1
ATOM 741 C CA . GLY A 1 97 ? -7.142 6.749 9.089 1.00 90.94 97 GLY A CA 1
ATOM 742 C C . GLY A 1 97 ? -8.574 7.075 8.672 1.00 90.94 97 GLY A C 1
ATOM 743 O O . GLY A 1 97 ? -9.415 7.341 9.532 1.00 90.94 97 GLY A O 1
ATOM 744 N N . THR A 1 98 ? -8.899 6.962 7.381 1.00 91.81 98 THR A N 1
ATOM 745 C CA . THR A 1 98 ? -10.268 7.127 6.873 1.00 91.81 98 THR A CA 1
ATOM 746 C C . THR A 1 98 ? -11.223 6.114 7.501 1.00 91.81 98 THR A C 1
ATOM 748 O O . THR A 1 98 ? -12.290 6.486 7.992 1.00 91.81 98 THR A O 1
ATOM 751 N N . SER A 1 99 ? -10.849 4.833 7.545 1.00 91.50 99 SER A N 1
ATOM 752 C CA . SER A 1 99 ? -11.699 3.786 8.124 1.00 91.50 99 SER A CA 1
ATOM 753 C C . SER A 1 99 ? -11.943 3.990 9.627 1.00 91.50 99 SER A C 1
ATOM 755 O O . SER A 1 99 ? -13.070 3.789 10.103 1.00 91.50 99 SER A O 1
ATOM 757 N N . TRP A 1 100 ? -10.925 4.472 10.347 1.00 88.38 100 TRP A N 1
ATOM 758 C CA . TRP A 1 100 ? -10.993 4.812 11.764 1.00 88.38 100 TRP A CA 1
ATOM 759 C C . TRP A 1 100 ? -11.859 6.052 12.021 1.00 88.38 100 TRP A C 1
ATOM 761 O O . TRP A 1 100 ? -12.726 6.030 12.900 1.00 88.38 100 TRP A O 1
ATOM 771 N N . LEU A 1 101 ? -11.701 7.107 11.214 1.00 89.19 101 LEU A N 1
ATOM 772 C CA . LEU A 1 101 ? -12.538 8.309 11.267 1.00 89.19 101 LEU A CA 1
ATOM 773 C C . LEU A 1 101 ? -14.011 7.964 11.049 1.00 89.19 101 LEU A C 1
ATOM 775 O O . LEU A 1 101 ? -14.855 8.397 11.833 1.00 89.19 101 LEU A O 1
ATOM 779 N N . ILE A 1 102 ? -14.324 7.126 10.054 1.00 89.50 102 ILE A N 1
ATOM 780 C CA . ILE A 1 102 ? -15.698 6.668 9.799 1.00 89.50 102 ILE A CA 1
ATOM 781 C C . ILE A 1 102 ? -16.255 5.932 11.022 1.00 89.50 102 ILE A C 1
ATOM 783 O O . ILE A 1 102 ? -17.372 6.218 11.456 1.00 89.50 102 ILE A O 1
ATOM 787 N N . LYS A 1 103 ? -15.480 5.016 11.620 1.00 84.19 103 LYS A N 1
ATOM 788 C CA . LYS A 1 103 ? -15.893 4.289 12.833 1.00 84.19 103 LYS A CA 1
ATOM 789 C C . LYS A 1 103 ? -16.206 5.258 13.979 1.00 84.19 103 LYS A C 1
ATOM 791 O O . LYS A 1 103 ? -17.250 5.128 14.619 1.00 84.19 103 LYS A O 1
ATOM 796 N N . LYS A 1 104 ? -15.349 6.260 14.196 1.00 82.81 104 LYS A N 1
ATOM 797 C CA . LYS A 1 104 ? -15.517 7.280 15.241 1.00 82.81 104 LYS A CA 1
ATOM 798 C C . LYS A 1 104 ? -16.737 8.176 14.993 1.00 82.81 104 LYS A C 1
ATOM 800 O O . LYS A 1 104 ? -17.517 8.406 15.916 1.00 82.81 104 LYS A O 1
ATOM 805 N N . PHE A 1 105 ? -16.947 8.632 13.757 1.00 85.19 105 PHE A N 1
ATOM 806 C CA . PHE A 1 105 ? -18.106 9.449 13.378 1.00 85.19 105 PHE A CA 1
ATOM 807 C C . PHE A 1 105 ? -19.429 8.698 13.557 1.00 85.19 105 PHE A C 1
ATOM 809 O O . PHE A 1 105 ? -20.356 9.225 14.173 1.00 85.19 105 PHE A O 1
ATOM 816 N N . VAL A 1 106 ? -19.511 7.449 13.086 1.00 81.19 106 VAL A N 1
ATOM 817 C CA . VAL A 1 106 ? -20.717 6.615 13.230 1.00 81.19 106 VAL A CA 1
ATOM 818 C C . VAL A 1 106 ? -21.032 6.345 14.704 1.00 81.19 106 VAL A C 1
ATOM 820 O O . VAL A 1 106 ? -22.200 6.368 15.101 1.00 81.19 106 VAL A O 1
ATOM 823 N N . TRP A 1 107 ? -20.007 6.124 15.533 1.00 67.94 107 TRP A N 1
ATOM 824 C CA . TRP A 1 107 ? -20.198 5.918 16.968 1.00 67.94 107 TRP A CA 1
ATOM 825 C C . TRP A 1 107 ? -20.733 7.172 17.664 1.00 67.94 107 TRP A C 1
ATOM 827 O O . TRP A 1 107 ? -21.711 7.096 18.407 1.00 67.94 107 TRP A O 1
ATOM 837 N N . ASN A 1 108 ? -20.148 8.337 17.376 1.00 72.94 108 ASN A N 1
ATOM 838 C CA . ASN A 1 108 ? -20.579 9.605 17.962 1.00 72.94 108 ASN A CA 1
ATOM 839 C C . ASN A 1 108 ? -22.006 9.983 17.551 1.00 72.94 108 ASN A C 1
ATOM 841 O O . ASN A 1 108 ? -22.772 10.440 18.395 1.00 72.94 108 ASN A O 1
ATOM 845 N N . LEU A 1 109 ? -22.403 9.730 16.299 1.00 74.38 109 LEU A N 1
ATOM 846 C CA . LEU A 1 109 ? -23.777 9.959 15.839 1.00 74.38 109 LEU A CA 1
ATOM 847 C C . LEU A 1 109 ? -24.786 9.057 16.557 1.00 74.38 109 LEU A C 1
ATOM 849 O O . LEU A 1 109 ? -25.836 9.537 16.982 1.00 74.38 109 LEU A O 1
ATOM 853 N N . LYS A 1 110 ? -24.468 7.771 16.755 1.00 74.00 110 LYS A N 1
ATOM 854 C CA . LYS A 1 110 ? -25.326 6.868 17.543 1.00 74.00 110 LYS A CA 1
ATOM 855 C C . LYS A 1 110 ? -25.447 7.323 18.995 1.00 74.00 110 LYS A C 1
ATOM 857 O O . LYS A 1 110 ? -26.539 7.287 19.555 1.00 74.00 110 LYS A O 1
ATOM 862 N N . LEU A 1 111 ? -24.345 7.767 19.596 1.00 73.38 111 LEU A N 1
ATOM 863 C CA . LEU A 1 111 ? -24.324 8.224 20.983 1.00 73.38 111 LEU A CA 1
ATOM 864 C C . LEU A 1 111 ? -25.117 9.530 21.148 1.00 73.38 111 LEU A C 1
ATOM 866 O O . LEU A 1 111 ? -25.923 9.643 22.070 1.00 73.38 111 LEU A O 1
ATOM 870 N N . LEU A 1 112 ? -24.985 10.459 20.196 1.00 72.06 112 LEU A N 1
ATOM 871 C CA . LEU A 1 112 ? -25.778 11.685 20.131 1.00 72.06 112 LEU A CA 1
ATOM 872 C C . LEU A 1 112 ? -27.271 11.383 19.938 1.00 72.06 112 LEU A C 1
ATOM 874 O O . LEU A 1 112 ? -28.103 11.964 20.629 1.00 72.06 112 LEU A O 1
ATOM 878 N N . TYR A 1 113 ? -27.619 10.443 19.054 1.00 74.88 113 TYR A N 1
ATOM 879 C CA . TYR A 1 113 ? -29.004 10.021 18.834 1.00 74.88 113 TYR A CA 1
ATOM 880 C C . TYR A 1 113 ? -29.618 9.395 20.095 1.00 74.88 113 TYR A C 1
ATOM 882 O O . TYR A 1 113 ? -30.736 9.741 20.479 1.00 74.88 113 TYR A O 1
ATOM 890 N N . CYS A 1 114 ? -28.876 8.533 20.794 1.00 71.12 114 CYS A N 1
ATOM 891 C CA . CYS A 1 114 ? -29.306 7.974 22.077 1.00 71.12 114 CYS A CA 1
ATOM 892 C C . CYS A 1 114 ? -29.490 9.058 23.149 1.00 71.12 114 CYS A C 1
ATOM 894 O O . CYS A 1 114 ? -30.511 9.056 23.837 1.00 71.12 114 CYS A O 1
ATOM 896 N N . LEU A 1 115 ? -28.556 10.009 23.262 1.00 75.00 115 LEU A N 1
ATOM 897 C CA . LEU A 1 115 ? -28.653 11.124 24.211 1.00 75.00 115 LEU A CA 1
ATOM 898 C C . LEU A 1 115 ? -29.839 12.043 23.901 1.00 75.00 115 LEU A C 1
ATOM 900 O O . LEU A 1 115 ? -30.590 12.399 24.807 1.00 75.00 115 LEU A O 1
ATOM 904 N N . MET A 1 116 ? -30.049 12.387 22.629 1.00 74.19 116 MET A N 1
ATOM 905 C CA . MET A 1 116 ? -31.201 13.175 22.183 1.00 74.19 116 MET A CA 1
ATOM 906 C C . MET A 1 116 ? -32.513 12.462 22.517 1.00 74.19 116 MET A C 1
ATOM 908 O O . MET A 1 116 ? -33.412 13.067 23.101 1.00 74.19 116 MET A O 1
ATOM 912 N N . ARG A 1 117 ? -32.604 11.154 22.240 1.00 72.81 117 ARG A N 1
ATOM 913 C CA . ARG A 1 117 ? -33.782 10.344 22.575 1.00 72.81 117 ARG A CA 1
ATOM 914 C C . ARG A 1 117 ? -34.038 10.310 24.080 1.00 72.81 117 ARG A C 1
ATOM 916 O O . ARG A 1 117 ? -35.182 10.462 24.497 1.00 72.81 117 ARG A O 1
ATOM 923 N N . GLN A 1 118 ? -32.996 10.157 24.895 1.00 66.62 118 GLN A N 1
ATOM 924 C CA . GLN A 1 118 ? -33.117 10.132 26.353 1.00 66.62 118 GLN A CA 1
ATOM 925 C C . GLN A 1 118 ? -33.543 11.497 26.912 1.00 66.62 118 GLN A C 1
ATOM 927 O O . GLN A 1 118 ? -34.401 11.555 27.790 1.00 66.62 118 GLN A O 1
ATOM 932 N N . LYS A 1 119 ? -33.017 12.600 26.365 1.00 62.53 119 LYS A N 1
ATOM 933 C CA . LYS A 1 119 ? -33.379 13.966 26.772 1.00 62.53 119 LYS A CA 1
ATOM 934 C C . LYS A 1 119 ? -34.832 14.300 26.416 1.00 62.53 119 LYS A C 1
ATOM 936 O O . LYS A 1 119 ? -35.536 14.861 27.250 1.00 62.53 119 LYS A O 1
ATOM 941 N N . VAL A 1 120 ? -35.308 13.885 25.237 1.00 67.81 120 VAL A N 1
ATOM 942 C CA . VAL A 1 120 ? -36.730 13.994 24.855 1.00 67.81 120 VAL A CA 1
ATOM 943 C C . VAL A 1 120 ? -37.609 13.170 25.795 1.00 67.81 120 VAL A C 1
ATOM 945 O O . VAL A 1 120 ? -38.605 13.689 26.289 1.00 67.81 120 VAL A O 1
ATOM 948 N N . TRP A 1 121 ? -37.223 11.929 26.106 1.00 57.16 121 TRP A N 1
ATOM 949 C CA . TRP A 1 121 ? -37.989 11.059 27.007 1.00 57.16 121 TRP A CA 1
ATOM 950 C C . TRP A 1 121 ? -38.095 11.624 28.431 1.00 57.16 121 TRP A C 1
ATOM 952 O O . TRP A 1 121 ? -39.175 11.633 29.019 1.00 57.16 121 TRP A O 1
ATOM 962 N N . VAL A 1 122 ? -36.989 12.138 28.982 1.00 60.09 122 VAL A N 1
ATOM 963 C CA . VAL A 1 122 ? -36.963 12.768 30.313 1.00 60.09 122 VAL A CA 1
ATOM 964 C C . VAL A 1 122 ? -37.808 14.044 30.333 1.00 60.09 122 VAL A C 1
ATOM 966 O O . VAL A 1 122 ? -38.569 14.248 31.278 1.00 60.09 122 VAL A O 1
ATOM 969 N N . ASN A 1 123 ? -37.740 14.865 29.282 1.00 61.50 123 ASN A N 1
ATOM 970 C CA . ASN A 1 123 ? -38.518 16.102 29.203 1.00 61.50 123 ASN A CA 1
ATOM 971 C C . ASN A 1 123 ? -40.028 15.828 29.061 1.00 61.50 123 ASN A C 1
ATOM 973 O O . ASN A 1 123 ? -40.841 16.475 29.716 1.00 61.50 123 ASN A O 1
ATOM 977 N N . TRP A 1 124 ? -40.413 14.806 28.289 1.00 55.19 124 TRP A N 1
ATOM 978 C CA . TRP A 1 124 ? -41.809 14.362 28.191 1.00 55.19 124 TRP A CA 1
ATOM 979 C C . TRP A 1 124 ? -42.348 13.845 29.532 1.00 55.19 124 TRP A C 1
ATOM 981 O O . TRP A 1 124 ? -43.467 14.176 29.923 1.00 55.19 124 TRP A O 1
ATOM 991 N N . ARG A 1 125 ? -41.534 13.083 30.274 1.00 53.91 125 ARG A N 1
ATOM 992 C CA . ARG A 1 125 ? -41.910 12.539 31.587 1.00 53.91 125 ARG A CA 1
ATOM 993 C C . ARG A 1 125 ? -42.076 13.626 32.651 1.00 53.91 125 ARG A C 1
ATOM 995 O O . ARG A 1 125 ? -42.976 13.519 33.472 1.00 53.91 125 ARG A O 1
ATOM 1002 N N . LEU A 1 126 ? -41.239 14.664 32.635 1.00 56.59 126 LEU A N 1
ATOM 1003 C CA . LEU A 1 126 ? -41.343 15.797 33.563 1.00 56.59 126 LEU A CA 1
ATOM 1004 C C . LEU A 1 126 ? -42.545 16.699 33.253 1.00 56.59 126 LEU A C 1
ATOM 1006 O O . LEU A 1 126 ? -43.150 17.236 34.176 1.00 56.59 126 LEU A O 1
ATOM 1010 N N . ASN A 1 127 ? -42.930 16.832 31.981 1.00 54.78 127 ASN A N 1
ATOM 1011 C CA . ASN A 1 127 ? -44.061 17.678 31.600 1.00 54.78 127 ASN A CA 1
ATOM 1012 C C . ASN A 1 127 ? -45.429 17.040 31.921 1.00 54.78 127 ASN A C 1
ATOM 1014 O O . ASN A 1 127 ? -46.386 17.756 32.190 1.00 54.78 127 ASN A O 1
ATOM 1018 N N . TRP A 1 128 ? -45.512 15.705 31.968 1.00 53.75 128 TRP A N 1
ATOM 1019 C CA . TRP A 1 128 ? -46.710 14.972 32.415 1.00 53.75 128 TRP A CA 1
ATOM 1020 C C . TRP A 1 128 ? -46.919 14.971 33.938 1.00 53.75 128 TRP A C 1
ATOM 1022 O O . TRP A 1 128 ? -48.011 14.665 34.404 1.00 53.75 128 TRP A O 1
ATOM 1032 N N . TRP A 1 129 ? -45.894 15.325 34.718 1.00 49.88 129 TRP A N 1
ATOM 1033 C CA . TRP A 1 129 ? -45.947 15.406 36.184 1.00 49.88 129 TRP A CA 1
ATOM 1034 C C . TRP A 1 129 ? -46.195 16.826 36.710 1.00 49.88 129 TRP A C 1
ATOM 1036 O O . TRP A 1 129 ? -45.947 17.084 37.885 1.00 49.88 129 TRP A O 1
ATOM 1046 N N . ARG A 1 130 ? -46.704 17.757 35.890 1.00 45.66 130 ARG A N 1
ATOM 1047 C CA . ARG A 1 130 ? -47.364 18.964 36.413 1.00 45.66 130 ARG A CA 1
ATOM 1048 C C . ARG A 1 130 ? -48.850 18.658 36.618 1.00 45.66 130 ARG A C 1
ATOM 1050 O O . ARG A 1 130 ? -49.631 18.893 35.695 1.00 45.66 130 ARG A O 1
ATOM 1057 N N . PRO A 1 131 ? -49.280 18.148 37.789 1.00 47.28 131 PRO A N 1
ATOM 1058 C CA . PRO A 1 131 ? -50.672 18.278 38.152 1.00 47.28 131 PRO A CA 1
ATOM 1059 C C . PRO A 1 131 ? -50.952 19.777 38.235 1.00 47.28 131 PRO A C 1
ATOM 1061 O O . PRO A 1 131 ? -50.275 20.530 38.939 1.00 47.28 131 PRO A O 1
ATOM 1064 N N . ILE A 1 132 ? -51.928 20.207 37.449 1.00 52.00 132 ILE A N 1
ATOM 1065 C CA . ILE A 1 132 ? -52.657 21.447 37.667 1.00 52.00 132 ILE A CA 1
ATOM 1066 C C . ILE A 1 132 ? -53.128 21.381 39.124 1.00 52.00 132 ILE A C 1
ATOM 1068 O O . ILE A 1 132 ? -54.015 20.597 39.445 1.00 52.00 132 ILE A O 1
ATOM 1072 N N . MET A 1 133 ? -52.474 22.118 40.026 1.00 47.00 133 MET A N 1
ATOM 1073 C CA . MET A 1 133 ? -53.021 22.355 41.359 1.00 47.00 133 MET A CA 1
ATOM 1074 C C . MET A 1 133 ? -54.298 23.176 41.191 1.00 47.00 133 MET A C 1
ATOM 1076 O O . MET A 1 133 ? -54.234 24.252 40.592 1.00 47.00 133 MET A O 1
ATOM 1080 N N . PRO A 1 134 ? -55.409 22.792 41.826 1.00 43.62 134 PRO A N 1
ATOM 1081 C CA . PRO A 1 134 ? -56.244 23.754 42.492 1.00 43.62 134 PRO A CA 1
ATOM 1082 C C . PRO A 1 134 ? -55.815 23.834 43.958 1.00 43.62 134 PRO A C 1
ATOM 1084 O O . PRO A 1 134 ? -55.746 22.852 44.695 1.00 43.62 134 PRO A O 1
ATOM 1087 N N . ILE A 1 135 ? -55.499 25.060 44.342 1.00 53.28 135 ILE A N 1
ATOM 1088 C CA . ILE A 1 135 ? -55.360 25.540 45.709 1.00 53.28 135 ILE A CA 1
ATOM 1089 C C . ILE A 1 135 ? -56.691 25.306 46.438 1.00 53.28 135 ILE A C 1
ATOM 1091 O O . ILE A 1 135 ? -57.731 25.751 45.954 1.00 53.28 135 ILE A O 1
ATOM 1095 N N . SER A 1 136 ? -56.673 24.665 47.608 1.00 42.09 136 SER A N 1
ATOM 1096 C CA . SER A 1 136 ? -57.688 24.859 48.656 1.00 42.09 136 SER A CA 1
ATOM 1097 C C . SER A 1 136 ? -57.119 24.483 50.036 1.00 42.09 136 SER A C 1
ATOM 1099 O O . SER A 1 136 ? -56.573 23.389 50.179 1.00 42.09 136 SER A O 1
ATOM 1101 N N . PRO A 1 137 ? -57.198 25.383 51.036 1.00 59.62 137 PRO A N 1
ATOM 1102 C CA . PRO A 1 137 ? -56.821 25.126 52.423 1.00 59.62 137 PRO A CA 1
ATOM 1103 C C . PRO A 1 137 ? -58.023 24.613 53.245 1.00 59.62 137 PRO A C 1
ATOM 1105 O O . PRO A 1 137 ? -59.160 24.778 52.817 1.00 59.62 137 PRO A O 1
ATOM 1108 N N . LEU A 1 138 ? -57.739 24.097 54.452 1.00 47.41 138 LEU A N 1
ATOM 1109 C CA . LEU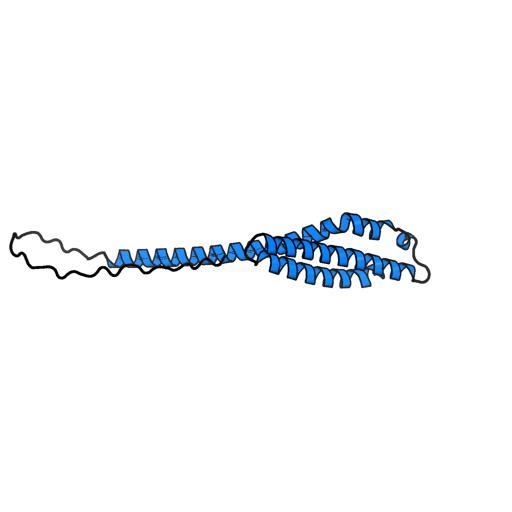 A 1 138 ? -58.646 23.662 55.543 1.00 47.41 138 LEU A CA 1
ATOM 1110 C C . LEU A 1 138 ? -59.099 22.187 55.536 1.00 47.41 138 LEU A C 1
ATOM 1112 O O . LEU A 1 138 ? -60.008 21.834 54.798 1.00 47.41 138 LEU A O 1
ATOM 1116 N N . LEU A 1 139 ? -58.528 21.352 56.424 1.00 39.91 139 LEU A N 1
ATOM 1117 C CA . LEU A 1 139 ? -59.147 20.773 57.650 1.00 39.91 139 LEU A CA 1
ATOM 1118 C C . LEU A 1 139 ? -58.228 19.665 58.247 1.00 39.91 139 LEU A C 1
ATOM 1120 O O . LEU A 1 139 ? -57.436 19.096 57.495 1.00 39.91 139 LEU A O 1
ATOM 1124 N N . PRO A 1 140 ? -58.283 19.371 59.567 1.00 51.00 140 PRO A N 1
ATOM 1125 C CA . PRO A 1 140 ? -57.266 18.609 60.288 1.00 51.00 140 PRO A CA 1
ATOM 1126 C C . PRO A 1 140 ? -57.592 17.117 60.490 1.00 51.00 140 PRO A C 1
ATOM 1128 O O . PRO A 1 140 ? -58.744 16.693 60.438 1.00 51.00 140 PRO A O 1
ATOM 1131 N N . ASP A 1 141 ? -56.516 16.371 60.756 1.00 49.81 141 ASP A N 1
ATOM 1132 C CA . ASP A 1 141 ? -56.381 15.175 61.600 1.00 49.81 141 ASP A CA 1
ATOM 1133 C C . ASP A 1 141 ? -57.565 14.211 61.721 1.00 49.81 141 ASP A C 1
ATOM 1135 O O . ASP A 1 141 ? -58.286 14.279 62.706 1.00 49.81 141 ASP A O 1
ATOM 1139 N N . VAL A 1 142 ? -57.660 13.208 60.837 1.00 47.28 142 VAL A N 1
ATOM 1140 C CA . VAL A 1 142 ? -58.155 11.861 61.188 1.00 47.28 142 VAL A CA 1
ATOM 1141 C C . VAL A 1 142 ? -57.584 10.822 60.199 1.00 47.28 142 VAL A C 1
ATOM 1143 O O . VAL A 1 142 ? -57.570 11.046 58.992 1.00 47.28 142 VAL A O 1
ATOM 1146 N N . LEU A 1 143 ? -57.231 9.648 60.739 1.00 41.75 143 LEU A N 1
ATOM 1147 C CA . LEU A 1 143 ? -57.112 8.327 60.094 1.00 41.75 143 LEU A CA 1
ATOM 1148 C C . LEU A 1 143 ? -55.708 7.847 59.665 1.00 41.75 143 LEU A C 1
ATOM 1150 O O . LEU A 1 143 ? -55.268 7.972 58.525 1.00 41.75 143 LEU A O 1
ATOM 1154 N N . SER A 1 144 ? -55.063 7.144 60.599 1.00 50.03 144 SER A N 1
ATOM 1155 C CA . SER A 1 144 ? -54.080 6.095 60.331 1.00 50.03 144 SER A CA 1
ATOM 1156 C C . SER A 1 144 ? -54.741 4.940 59.567 1.00 50.03 144 SER A C 1
ATOM 1158 O O . SER A 1 144 ? -55.527 4.186 60.145 1.00 50.03 144 SER A O 1
ATOM 1160 N N . VAL A 1 145 ? -54.422 4.798 58.281 1.00 45.78 145 VAL A N 1
ATOM 1161 C CA . VAL A 1 145 ? -54.774 3.627 57.468 1.00 45.78 145 VAL A CA 1
ATOM 1162 C C . VAL A 1 145 ? -53.510 3.103 56.800 1.00 45.78 145 VAL A C 1
ATOM 1164 O O . VAL A 1 145 ? -52.778 3.844 56.143 1.00 45.78 145 VAL A O 1
ATOM 1167 N N . ASP A 1 146 ? -53.264 1.815 57.015 1.00 45.56 146 ASP A N 1
ATOM 1168 C CA . ASP A 1 146 ? -52.134 1.046 56.515 1.00 45.56 146 ASP A CA 1
ATOM 1169 C C . ASP A 1 146 ? -51.962 1.141 54.990 1.00 45.56 146 ASP A C 1
ATOM 1171 O O . ASP A 1 146 ? -52.838 0.786 54.198 1.00 45.56 146 ASP A O 1
ATOM 1175 N N . LEU A 1 147 ? -50.772 1.587 54.585 1.00 43.72 147 LEU A N 1
ATOM 1176 C CA . LEU A 1 147 ? -50.289 1.596 53.207 1.00 43.72 147 LEU A CA 1
ATOM 1177 C C . LEU A 1 147 ? -49.947 0.170 52.737 1.00 43.72 147 LEU A C 1
ATOM 1179 O O . LEU A 1 147 ? -49.081 -0.477 53.337 1.00 43.72 147 LEU A O 1
ATOM 1183 N N . PRO A 1 148 ? -50.479 -0.309 51.598 1.00 41.47 148 PRO A N 1
ATOM 1184 C CA . PRO A 1 148 ? -49.883 -1.443 50.913 1.00 41.47 148 PRO A CA 1
ATOM 1185 C C . PRO A 1 148 ? -48.551 -1.015 50.282 1.00 41.47 148 PRO A C 1
ATOM 1187 O O . PRO A 1 148 ? -48.456 -0.018 49.564 1.00 41.47 148 PRO A O 1
ATOM 1190 N N . LYS A 1 149 ? -47.501 -1.797 50.557 1.00 42.69 149 LYS A N 1
ATOM 1191 C CA . LYS A 1 149 ? -46.163 -1.676 49.965 1.00 42.69 149 LYS A CA 1
ATOM 1192 C C . LYS A 1 149 ? -46.256 -1.677 48.436 1.00 42.69 149 LYS A C 1
ATOM 1194 O O . LYS A 1 149 ? -46.337 -2.732 47.812 1.00 42.69 149 LYS A O 1
ATOM 1199 N N . VAL A 1 150 ? -46.171 -0.496 47.830 1.00 38.41 150 VAL A N 1
ATOM 1200 C CA . VAL A 1 150 ? -45.926 -0.352 46.395 1.00 38.41 150 VAL A CA 1
ATOM 1201 C C . VAL A 1 150 ? -44.486 -0.783 46.133 1.00 38.41 150 VAL A C 1
ATOM 1203 O O . VAL A 1 150 ? -43.522 -0.104 46.487 1.00 38.41 150 VAL A O 1
ATOM 1206 N N . SER A 1 151 ? -44.340 -1.959 45.533 1.00 38.81 151 SER A N 1
ATOM 1207 C CA . SER A 1 151 ? -43.074 -2.476 45.036 1.00 38.81 151 SER A CA 1
ATOM 1208 C C . SER A 1 151 ? -42.518 -1.536 43.966 1.00 38.81 151 SER A C 1
ATOM 1210 O O . SER A 1 151 ? -42.978 -1.519 42.824 1.00 38.81 151 SER A O 1
ATOM 1212 N N . VAL A 1 152 ? -41.498 -0.767 44.340 1.00 45.28 152 VAL A N 1
ATOM 1213 C CA . VAL A 1 152 ? -40.615 -0.052 43.417 1.00 45.28 152 VAL A CA 1
ATOM 1214 C C . VAL A 1 152 ? -39.915 -1.094 42.541 1.00 45.28 152 VAL A C 1
ATOM 1216 O O . VAL A 1 152 ? -38.926 -1.710 42.945 1.00 45.28 152 VAL A O 1
ATOM 1219 N N . VAL A 1 153 ? -40.449 -1.321 41.339 1.00 44.47 153 VAL A N 1
ATOM 1220 C CA . VAL A 1 153 ? -39.815 -2.145 40.306 1.00 44.47 153 VAL A CA 1
ATOM 1221 C C . VAL A 1 153 ? -38.529 -1.443 39.874 1.00 44.47 153 VAL A C 1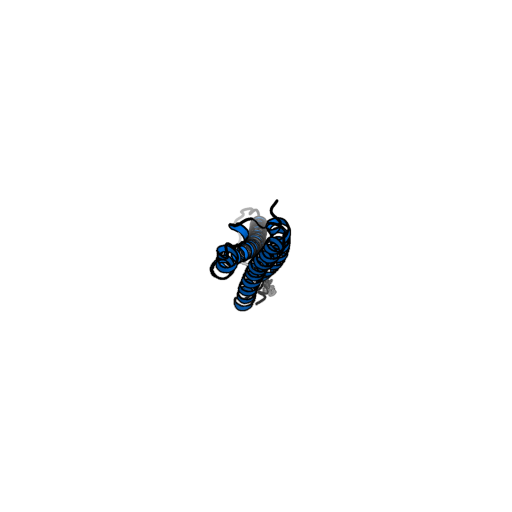
ATOM 1223 O O . VAL A 1 153 ? -38.527 -0.455 39.138 1.00 44.47 153 VAL A O 1
ATOM 1226 N N . ARG A 1 154 ? -37.416 -1.950 40.408 1.00 44.47 154 ARG A N 1
ATOM 1227 C CA . ARG A 1 154 ? -36.050 -1.560 40.070 1.00 44.47 154 ARG A CA 1
ATOM 1228 C C . ARG A 1 154 ? -35.755 -1.868 38.605 1.00 44.47 154 ARG A C 1
ATOM 1230 O O . ARG A 1 154 ? -35.886 -3.002 38.165 1.00 44.47 154 ARG A O 1
ATOM 1237 N N . GLY A 1 155 ? -35.176 -0.877 37.935 1.00 39.59 155 GLY A N 1
ATOM 1238 C CA . GLY A 1 155 ? -34.023 -1.099 37.067 1.00 39.59 155 GLY A CA 1
ATOM 1239 C C . GLY A 1 155 ? -34.313 -1.644 35.675 1.00 39.59 155 GLY A C 1
ATOM 1240 O O . GLY A 1 155 ? -34.026 -2.801 35.384 1.00 39.59 155 GLY A O 1
ATOM 1241 N N . TRP A 1 156 ? -34.689 -0.754 34.757 1.00 39.59 156 TRP A N 1
ATOM 1242 C CA . TRP A 1 156 ? -34.345 -0.935 33.346 1.00 39.59 156 TRP A CA 1
ATOM 1243 C C . TRP A 1 156 ? -32.829 -0.771 33.201 1.00 39.59 156 TRP A C 1
ATOM 1245 O O . TRP A 1 156 ? -32.303 0.323 32.994 1.00 39.59 156 TRP A O 1
ATOM 1255 N N . ARG A 1 157 ? -32.109 -1.876 33.398 1.00 38.91 157 ARG A N 1
ATOM 1256 C CA . ARG A 1 157 ? -30.673 -1.973 33.161 1.00 38.91 157 ARG A CA 1
ATOM 1257 C C . ARG A 1 157 ? -30.468 -1.927 31.646 1.00 38.91 157 ARG A C 1
ATOM 1259 O O . ARG A 1 157 ? -30.619 -2.933 30.961 1.00 38.91 157 ARG A O 1
ATOM 1266 N N . CYS A 1 158 ? -30.153 -0.744 31.126 1.00 40.22 158 CYS A N 1
ATOM 1267 C CA . CYS A 1 158 ? -29.659 -0.573 29.766 1.00 40.22 158 CYS A CA 1
ATOM 1268 C C . CYS A 1 158 ? -28.305 -1.298 29.688 1.00 40.22 158 CYS A C 1
ATOM 1270 O O . CYS A 1 158 ? -27.270 -0.763 30.083 1.00 40.22 158 CYS A O 1
ATOM 1272 N N . SER A 1 159 ? -28.330 -2.577 29.308 1.00 40.88 159 SER A N 1
ATOM 1273 C CA . SER A 1 159 ? -27.134 -3.394 29.127 1.00 40.88 159 SER A CA 1
ATOM 1274 C C . SER A 1 159 ? -26.435 -2.926 27.854 1.00 40.88 159 SER A C 1
ATOM 1276 O O . SER A 1 159 ? -26.669 -3.437 26.761 1.00 40.88 159 SER A O 1
ATOM 1278 N N . ILE A 1 160 ? -25.594 -1.903 27.996 1.00 43.78 160 ILE A N 1
ATOM 1279 C CA . ILE A 1 160 ? -24.563 -1.581 27.014 1.00 43.78 160 ILE A CA 1
ATOM 1280 C C . ILE A 1 160 ? -23.535 -2.704 27.130 1.00 43.78 160 ILE A C 1
ATOM 1282 O O . ILE A 1 160 ? -22.641 -2.683 27.973 1.00 43.78 160 ILE A O 1
ATOM 1286 N N . ARG A 1 161 ? -23.728 -3.749 26.327 1.00 44.75 161 ARG A N 1
ATOM 1287 C CA . ARG A 1 161 ? -22.740 -4.805 26.141 1.00 44.75 161 ARG A CA 1
ATOM 1288 C C . ARG A 1 161 ? -21.611 -4.202 25.307 1.00 44.75 161 ARG A C 1
ATOM 1290 O O . ARG A 1 161 ? -21.779 -3.989 24.111 1.00 44.75 161 ARG A O 1
ATOM 1297 N N . ILE A 1 162 ? -20.508 -3.860 25.964 1.00 45.53 162 ILE A N 1
ATOM 1298 C CA . ILE A 1 162 ? -19.240 -3.490 25.328 1.00 45.53 162 ILE A CA 1
ATOM 1299 C C . ILE A 1 162 ? -18.637 -4.797 24.792 1.00 45.53 162 ILE A C 1
ATOM 1301 O O . ILE A 1 162 ? -18.353 -5.677 25.608 1.00 45.53 162 ILE A O 1
ATOM 1305 N N . PRO A 1 163 ? -18.482 -4.996 23.471 1.00 59.81 163 PRO A N 1
ATOM 1306 C CA . PRO A 1 163 ? -17.634 -6.068 22.981 1.00 59.81 163 PRO A CA 1
ATOM 1307 C C . PRO A 1 163 ? -16.178 -5.599 23.086 1.00 59.81 163 PRO A C 1
ATOM 1309 O O . PRO A 1 163 ? -15.831 -4.536 22.566 1.00 59.81 163 PRO A O 1
ATOM 1312 N N . TRP A 1 164 ? -15.376 -6.373 23.817 1.00 48.47 164 TRP A N 1
ATOM 1313 C CA . TRP A 1 164 ? -13.918 -6.348 23.723 1.00 48.47 164 TRP A CA 1
ATOM 1314 C C . TRP A 1 164 ? -13.501 -6.800 22.320 1.00 48.47 164 TRP A C 1
ATOM 1316 O O . TRP A 1 164 ? -14.101 -7.788 21.838 1.00 48.47 164 TRP A O 1
#

Radius of gyration: 33.35 Å; chains: 1; bounding box: 79×32×92 Å

Secondary structure (DSSP, 8-state):
--HHHHHHHHHHHHHHHHHHHHHHHHTTSSSSHHHHHHHHHHHHHHHHHHHHHHHHHHHHHHTSSS--GGGG-THHHHHHHHHTHHHHHHHHHHHHHHHHHHHHHHHHHHHHHHHHHHHHHHHHHHHTT---PPP----------PPP----------------

Foldseek 3Di:
DQLLCVQLVVLLVVLLVVLLVLLLVLLVDPDDVSSVVSLVVSLVSNLVSNLVSNVVSLVVLVPDDDRDPVSPVPCRSVCSNVPVSVVSNVSSVVSNVVSNVVVVVVVVVVVVVVVVVVVVVVVVVVVVPPDPDDDDDDDDDDDDDDDDDDPPPDDPDPPPPDDD

Sequence (164 aa):
MTPLQEIFIPSFCVGGLVSAVMAFIGGRLSGITGPLILLFMSTFVCWLTLFLGLEVGYHVWHSRPNPPPEAFSDTAPMGALFAGWIPGGFFACFWFGTSWL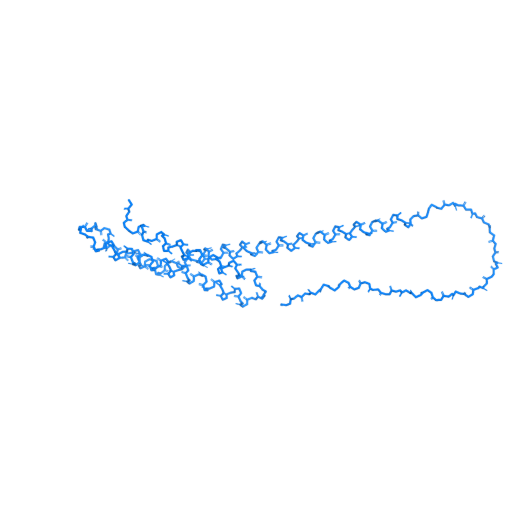IKKFVWNLKLLYCLMRQKVWVNWRLNWWRPIMPISPLLPDVLSVDLPKVSVVRGWRCSIRIPW

pLDDT: mean 75.1, std 18.35, range [38.41, 95.12]